Protein AF-A0A4R1YZB8-F1 (afdb_monomer_lite)

Sequence (175 aa):
MDSYNAKTELKVYDFDEDGKEELAVILNVGSGTGISLYELHVVEYQSTGVHAGQELLDYIFAQEDYKRKLAKAIQFKKSIKNNELIGQIALDGQTYEVNLGAYQKDYGEEKIGNQLGYGGIVRFEAVEQGLKIVVAVGLVIEGVAEPQYIGEVEAKVTYSPEGIFALGDFQFRAV

Radius of gyration: 18.86 Å; chains: 1; bounding box: 54×25×55 Å

Foldseek 3Di:
DDDPDFDWDWDWDPAQVPPHIWIWIKGFPDDDVLATFIKIWTKDFPDDDDDPPGDIDIQIPGLVNVVVQCVVFWAWAWDADPNWIWIWIGGPNDIDIFTCRVVCVVANPVFFDRDKDKSRHKGKD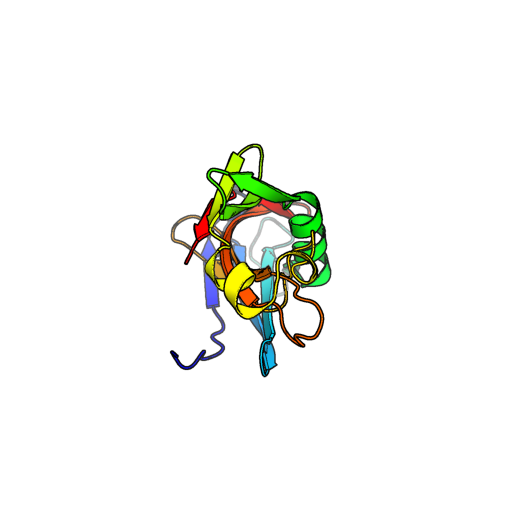QDPRYIKIKMFIFTRGPPDPHGHTFWIKMWGWGAHPVSRIHTHPIDTDGD

Structure (mmCIF, N/CA/C/O backbone):
data_AF-A0A4R1YZB8-F1
#
_entry.id   AF-A0A4R1YZB8-F1
#
loop_
_atom_site.group_PDB
_atom_site.id
_atom_site.type_symbol
_atom_site.label_atom_id
_atom_site.label_alt_id
_atom_site.label_comp_id
_atom_site.label_asym_id
_atom_site.label_entity_id
_atom_site.label_seq_id
_atom_site.pdbx_PDB_ins_code
_atom_site.Cartn_x
_atom_site.Cartn_y
_atom_site.Cartn_z
_atom_site.occupancy
_atom_site.B_iso_or_equiv
_atom_site.auth_seq_id
_atom_site.auth_comp_id
_atom_site.auth_asym_id
_atom_site.auth_atom_id
_atom_site.pdbx_PDB_model_num
ATOM 1 N N . MET A 1 1 ? 6.149 -15.593 15.163 1.00 39.22 1 MET A N 1
ATOM 2 C CA . MET A 1 1 ? 6.776 -14.325 14.749 1.00 39.22 1 MET A CA 1
ATOM 3 C C . MET A 1 1 ? 7.944 -14.735 13.879 1.00 39.22 1 MET A C 1
ATOM 5 O O . MET A 1 1 ? 8.988 -15.094 14.410 1.00 39.22 1 MET A O 1
ATOM 9 N N . ASP A 1 2 ? 7.702 -14.877 12.577 1.00 40.22 2 ASP A N 1
ATOM 10 C CA . ASP A 1 2 ? 8.763 -15.271 11.655 1.00 40.22 2 ASP A CA 1
ATOM 11 C C . ASP A 1 2 ? 9.812 -14.165 11.624 1.00 40.22 2 ASP A C 1
ATOM 13 O O . ASP A 1 2 ? 9.491 -12.976 11.569 1.00 40.22 2 ASP A O 1
ATOM 17 N N . SER A 1 3 ? 11.076 -14.560 11.735 1.00 40.41 3 SER A N 1
ATOM 18 C CA . SER A 1 3 ? 12.208 -13.664 11.570 1.00 40.41 3 SER A CA 1
ATOM 19 C C . SER A 1 3 ? 12.141 -13.068 10.165 1.00 40.41 3 SER A C 1
ATOM 21 O O . SER A 1 3 ? 12.410 -13.765 9.184 1.00 40.41 3 SER A O 1
ATOM 23 N N . TYR A 1 4 ? 11.758 -11.795 10.066 1.00 52.66 4 TYR A N 1
ATOM 24 C CA . TYR A 1 4 ? 11.806 -11.031 8.825 1.00 52.66 4 TYR A CA 1
ATOM 25 C C . TYR A 1 4 ? 13.269 -10.890 8.397 1.00 52.66 4 TYR A C 1
ATOM 27 O O . TYR A 1 4 ? 13.971 -9.969 8.807 1.00 52.66 4 TYR A O 1
ATOM 35 N N . ASN A 1 5 ? 13.748 -11.825 7.579 1.00 54.53 5 ASN A N 1
ATOM 36 C CA . ASN A 1 5 ? 14.993 -11.639 6.854 1.00 54.53 5 ASN A CA 1
ATOM 37 C C . ASN A 1 5 ? 14.713 -10.629 5.746 1.00 54.53 5 ASN A C 1
ATOM 39 O O . ASN A 1 5 ? 14.003 -10.942 4.792 1.00 54.53 5 ASN A O 1
ATOM 43 N N . ALA A 1 6 ? 15.247 -9.417 5.900 1.00 62.25 6 ALA A N 1
ATOM 44 C CA . ALA A 1 6 ? 15.305 -8.422 4.840 1.00 62.25 6 ALA A CA 1
ATOM 45 C C . ALA A 1 6 ? 15.931 -9.070 3.598 1.00 62.25 6 ALA A C 1
ATOM 47 O O . ALA A 1 6 ? 17.132 -9.342 3.570 1.00 62.25 6 ALA A O 1
ATOM 48 N N . LYS A 1 7 ? 15.103 -9.396 2.605 1.00 74.19 7 LYS A N 1
ATOM 49 C CA . LYS A 1 7 ? 15.541 -10.081 1.394 1.00 74.19 7 LYS A CA 1
ATOM 50 C C . LYS A 1 7 ? 15.407 -9.119 0.230 1.00 74.19 7 LYS A C 1
ATOM 52 O O . LYS A 1 7 ? 14.319 -8.620 -0.037 1.00 74.19 7 LYS A O 1
ATOM 57 N N . THR A 1 8 ? 16.520 -8.889 -0.453 1.00 87.62 8 THR A N 1
ATOM 58 C CA . THR A 1 8 ? 16.499 -8.281 -1.779 1.00 87.62 8 THR A CA 1
ATOM 59 C C . THR A 1 8 ? 15.885 -9.267 -2.761 1.00 87.62 8 THR A C 1
ATOM 61 O O . THR A 1 8 ? 16.297 -10.430 -2.818 1.00 87.62 8 THR A O 1
ATOM 64 N N . GLU A 1 9 ? 14.918 -8.802 -3.537 1.00 92.62 9 GLU A N 1
ATOM 65 C CA . GLU A 1 9 ? 14.311 -9.570 -4.619 1.00 92.62 9 GLU A CA 1
ATOM 66 C C . GLU A 1 9 ? 14.632 -8.904 -5.955 1.00 92.62 9 GLU A C 1
ATOM 68 O O . GLU A 1 9 ? 14.614 -7.680 -6.070 1.00 92.62 9 GLU A O 1
ATOM 73 N N . LEU A 1 10 ? 14.979 -9.732 -6.938 1.00 94.50 10 LEU A N 1
ATOM 74 C CA . LEU A 1 10 ? 15.293 -9.328 -8.301 1.00 94.50 10 LEU A CA 1
ATOM 75 C C . LEU A 1 10 ? 14.391 -10.125 -9.234 1.00 94.50 10 LEU A C 1
ATOM 77 O O . LEU A 1 10 ? 14.375 -11.358 -9.150 1.00 94.50 10 LEU A O 1
ATOM 81 N N . LYS A 1 11 ? 13.673 -9.445 -10.125 1.00 95.00 11 LYS A N 1
ATOM 82 C CA . LYS A 1 11 ? 12.849 -10.101 -11.139 1.00 95.00 11 LYS A CA 1
ATOM 83 C C . LYS A 1 11 ? 12.930 -9.366 -12.467 1.00 95.00 11 LYS A C 1
ATOM 85 O O . LYS A 1 11 ? 12.792 -8.153 -12.498 1.00 95.00 11 LYS A O 1
ATOM 90 N N . VAL A 1 12 ? 13.107 -10.132 -13.540 1.00 94.38 12 VAL A N 1
ATOM 91 C CA . VAL A 1 12 ? 13.020 -9.649 -14.919 1.00 94.38 12 VAL A CA 1
ATOM 92 C C . VAL A 1 12 ? 11.652 -10.020 -15.482 1.00 94.38 12 VAL A C 1
ATOM 94 O O . VAL A 1 12 ? 11.242 -11.180 -15.355 1.00 94.38 12 VAL A O 1
ATOM 97 N N . TYR A 1 13 ? 10.932 -9.039 -16.016 1.00 93.94 13 TYR A N 1
ATOM 98 C CA . TYR A 1 13 ? 9.625 -9.203 -16.656 1.00 93.94 13 TYR A CA 1
ATOM 99 C C . TYR A 1 13 ? 9.272 -7.934 -17.443 1.00 93.94 13 TYR A C 1
ATOM 101 O O . TYR A 1 13 ? 9.820 -6.883 -17.146 1.00 93.94 13 TYR A O 1
ATOM 109 N N . ASP A 1 14 ? 8.350 -8.041 -18.396 1.00 92.69 14 ASP A N 1
ATOM 110 C CA . ASP A 1 14 ? 7.739 -6.910 -19.113 1.00 92.69 14 ASP A CA 1
ATOM 111 C C . ASP A 1 14 ? 6.646 -6.283 -18.235 1.00 92.69 14 ASP A C 1
ATOM 113 O O . ASP A 1 14 ? 5.497 -6.743 -18.204 1.00 92.69 14 ASP A O 1
ATOM 117 N N . PHE A 1 15 ? 7.041 -5.349 -17.371 1.00 93.00 15 PHE A N 1
ATOM 118 C CA . PHE A 1 15 ? 6.195 -4.837 -16.294 1.00 93.00 15 PHE A CA 1
ATOM 119 C C . PHE A 1 15 ? 5.292 -3.675 -16.736 1.00 93.00 15 PHE A C 1
ATOM 121 O O . PHE A 1 15 ? 4.263 -3.460 -16.081 1.00 93.00 15 PHE A O 1
ATOM 128 N N . ASP A 1 16 ? 5.654 -2.936 -17.789 1.00 91.75 16 ASP A N 1
ATOM 129 C CA . ASP A 1 16 ? 4.810 -1.899 -18.405 1.00 91.75 16 ASP A CA 1
ATOM 130 C C . ASP A 1 16 ? 4.054 -2.368 -19.663 1.00 91.75 16 ASP A C 1
ATOM 132 O O . ASP A 1 16 ? 3.216 -1.623 -20.179 1.00 91.75 16 ASP A O 1
ATOM 136 N N . GLU A 1 17 ? 4.257 -3.621 -20.079 1.00 90.50 17 GLU A N 1
ATOM 137 C CA . GLU A 1 17 ? 3.595 -4.274 -21.214 1.00 90.50 17 GLU A CA 1
ATOM 138 C C . GLU A 1 17 ? 3.974 -3.654 -22.579 1.00 90.50 17 GLU A C 1
ATOM 140 O O . GLU A 1 17 ? 3.184 -3.703 -23.534 1.00 90.50 17 GLU A O 1
ATOM 145 N N . ASP A 1 18 ? 5.175 -3.070 -22.701 1.00 90.06 18 ASP A N 1
ATOM 146 C CA . ASP A 1 18 ? 5.693 -2.488 -23.949 1.00 90.06 18 ASP A CA 1
ATOM 147 C C . ASP A 1 18 ? 6.384 -3.510 -24.881 1.00 90.06 18 ASP A C 1
ATOM 149 O O . ASP A 1 18 ? 6.694 -3.203 -26.044 1.00 90.06 18 ASP A O 1
ATOM 153 N N . GLY A 1 19 ? 6.572 -4.745 -24.406 1.00 89.56 19 GLY A N 1
ATOM 154 C CA . GLY A 1 19 ? 7.233 -5.835 -25.121 1.00 89.56 19 GLY A CA 1
ATOM 155 C C . GLY A 1 19 ? 8.739 -5.948 -24.864 1.00 89.56 19 GLY A C 1
ATOM 156 O O . GLY A 1 19 ? 9.392 -6.781 -25.510 1.00 89.56 19 GLY A O 1
ATOM 157 N N . LYS A 1 20 ? 9.309 -5.132 -23.976 1.00 89.25 20 LYS A N 1
ATOM 158 C CA . LYS A 1 20 ? 10.678 -5.257 -23.456 1.00 89.25 20 LYS A CA 1
ATOM 159 C C . LYS A 1 20 ? 10.634 -5.735 -22.010 1.00 89.25 20 LYS A C 1
ATOM 161 O O . LYS A 1 20 ? 9.595 -5.751 -21.385 1.00 89.25 20 LYS A O 1
ATOM 166 N N . GLU A 1 21 ? 11.753 -6.266 -21.530 1.00 91.56 21 GLU A N 1
ATOM 167 C CA . GLU A 1 21 ? 11.843 -6.709 -20.142 1.00 91.56 21 GLU A CA 1
ATOM 168 C C . GLU A 1 21 ? 12.568 -5.656 -19.303 1.00 91.56 21 GLU A C 1
ATOM 170 O O . GLU A 1 21 ? 13.652 -5.193 -19.680 1.00 91.56 21 GLU A O 1
ATOM 175 N N . GLU A 1 22 ? 12.038 -5.381 -18.116 1.00 93.25 22 GLU A N 1
ATOM 176 C CA . GLU A 1 22 ? 12.656 -4.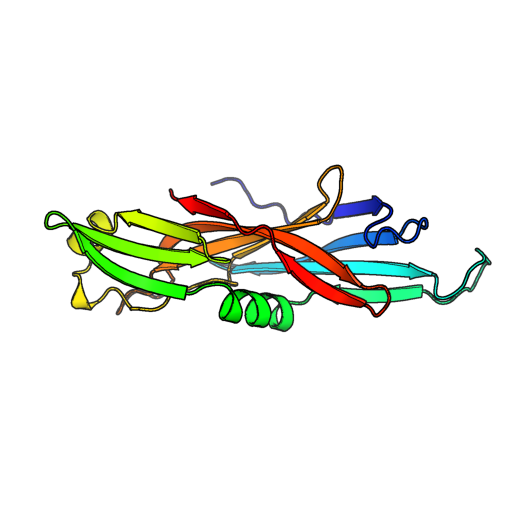538 -17.100 1.00 93.25 22 GLU A CA 1
ATOM 177 C C . GLU A 1 22 ? 13.087 -5.360 -15.892 1.00 93.25 22 GLU A C 1
ATOM 179 O O . GLU A 1 22 ? 12.590 -6.457 -15.614 1.00 93.25 22 GLU A O 1
ATOM 184 N N . LEU A 1 23 ? 14.029 -4.807 -15.132 1.00 94.75 23 LEU A N 1
ATOM 185 C CA . LEU A 1 23 ? 14.466 -5.380 -13.870 1.00 94.75 23 LEU A CA 1
ATOM 186 C C . LEU A 1 23 ? 13.762 -4.678 -12.707 1.00 94.75 23 LEU A C 1
ATOM 188 O O . LEU A 1 23 ? 14.080 -3.538 -12.375 1.00 94.75 23 LEU A O 1
ATOM 192 N N . ALA A 1 24 ? 12.881 -5.397 -12.018 1.00 96.12 24 ALA A N 1
ATOM 193 C CA . ALA A 1 24 ? 12.404 -5.002 -10.702 1.00 96.12 24 ALA A CA 1
ATOM 194 C C . ALA A 1 24 ? 13.441 -5.365 -9.630 1.00 96.12 24 ALA A C 1
ATOM 196 O O . ALA A 1 24 ? 13.866 -6.522 -9.525 1.00 96.12 24 ALA A O 1
ATOM 197 N N . VAL A 1 25 ? 13.810 -4.387 -8.804 1.00 96.19 25 VAL A N 1
ATOM 198 C CA . VAL A 1 25 ? 14.675 -4.552 -7.631 1.00 96.19 25 VAL A CA 1
ATOM 199 C C . VAL A 1 25 ? 13.917 -4.094 -6.393 1.00 96.19 25 VAL A C 1
ATOM 201 O O . VAL A 1 25 ? 13.589 -2.920 -6.243 1.00 96.19 25 VAL A O 1
ATOM 204 N N . ILE A 1 26 ? 13.644 -5.024 -5.485 1.00 95.19 26 ILE A N 1
ATOM 205 C CA . ILE A 1 26 ? 12.955 -4.747 -4.223 1.00 95.19 26 ILE A CA 1
ATOM 206 C C . ILE A 1 26 ? 14.000 -4.721 -3.113 1.00 95.19 26 ILE A C 1
ATOM 208 O O . ILE A 1 26 ? 14.660 -5.730 -2.846 1.00 95.19 26 ILE A O 1
ATOM 212 N N . LEU A 1 27 ? 14.159 -3.568 -2.466 1.00 92.00 27 LEU A N 1
ATOM 213 C CA . LEU A 1 27 ? 15.167 -3.333 -1.433 1.00 92.00 27 LEU A CA 1
ATOM 214 C C . LEU A 1 27 ? 14.506 -3.075 -0.089 1.00 92.00 27 LEU A C 1
ATOM 216 O O . LEU A 1 27 ? 13.588 -2.271 0.002 1.00 92.00 27 LEU A O 1
ATOM 220 N N . ASN A 1 28 ? 15.014 -3.704 0.970 1.00 88.38 28 ASN A N 1
ATOM 221 C CA . ASN A 1 28 ? 14.719 -3.264 2.329 1.00 88.38 28 ASN A CA 1
ATOM 222 C C . ASN A 1 28 ? 15.617 -2.065 2.653 1.00 88.38 28 ASN A C 1
ATOM 224 O O . ASN A 1 28 ? 16.841 -2.203 2.672 1.00 88.38 28 ASN A O 1
ATOM 228 N N . VAL A 1 29 ? 15.011 -0.908 2.905 1.00 86.69 29 VAL A N 1
ATOM 229 C CA . VAL A 1 29 ? 15.730 0.354 3.153 1.00 86.69 29 VAL A CA 1
ATOM 230 C C . VAL A 1 29 ? 15.646 0.815 4.604 1.00 86.69 29 VAL A C 1
ATOM 232 O O . VAL A 1 29 ? 16.299 1.778 5.001 1.00 86.69 29 VAL A O 1
ATOM 235 N N . GLY A 1 30 ? 14.859 0.126 5.427 1.00 81.50 30 GLY A N 1
ATOM 236 C CA . GLY A 1 30 ? 14.715 0.456 6.834 1.00 81.50 30 GLY A CA 1
ATOM 237 C C . GLY A 1 30 ? 14.017 -0.653 7.599 1.00 81.50 30 GLY A C 1
ATOM 238 O O . GLY A 1 30 ? 12.961 -1.137 7.198 1.00 81.50 30 GLY A O 1
ATOM 239 N N . SER A 1 31 ? 14.587 -1.026 8.740 1.00 78.88 31 SER A N 1
ATOM 240 C CA . SER A 1 31 ? 13.978 -1.977 9.666 1.00 78.88 31 SER A CA 1
ATOM 241 C C . SER A 1 31 ? 14.192 -1.547 11.116 1.00 78.88 31 SER A C 1
ATOM 243 O O . SER A 1 31 ? 15.175 -0.883 11.448 1.00 78.88 31 SER A O 1
ATOM 245 N N . GLY A 1 32 ? 13.246 -1.900 11.982 1.00 72.50 32 GLY A N 1
ATOM 246 C CA . GLY A 1 32 ? 13.276 -1.609 13.412 1.00 72.50 32 GLY A CA 1
ATOM 247 C C . GLY A 1 32 ? 12.007 -2.096 14.108 1.00 72.50 32 GLY A C 1
ATOM 248 O O . GLY A 1 32 ? 11.141 -2.711 13.486 1.00 72.50 32 GLY A O 1
ATOM 249 N N . THR A 1 33 ? 11.873 -1.825 15.406 1.00 72.19 33 THR A N 1
ATOM 250 C CA . THR A 1 33 ? 10.640 -2.136 16.146 1.00 72.19 33 THR A CA 1
ATOM 251 C C . THR A 1 33 ? 9.463 -1.397 15.507 1.00 72.19 33 THR A C 1
ATOM 253 O O . THR A 1 33 ? 9.467 -0.170 15.452 1.00 72.19 33 THR A O 1
ATOM 256 N N . GLY A 1 34 ? 8.504 -2.144 14.954 1.00 64.75 34 GLY A N 1
ATOM 257 C CA . GLY A 1 34 ? 7.314 -1.582 14.307 1.00 64.75 34 GLY A CA 1
ATOM 258 C C . GLY A 1 34 ? 7.545 -0.948 12.927 1.00 64.75 34 GLY A C 1
ATOM 259 O O . GLY A 1 34 ? 6.617 -0.354 12.378 1.00 64.75 34 GLY A O 1
ATOM 260 N N . ILE A 1 35 ? 8.749 -1.068 12.348 1.00 78.06 35 ILE A N 1
ATOM 261 C CA . ILE A 1 35 ? 9.093 -0.477 11.047 1.00 78.06 35 ILE A CA 1
ATOM 262 C C . ILE A 1 35 ? 9.741 -1.519 10.130 1.00 78.06 35 ILE A C 1
ATOM 264 O O . ILE A 1 35 ? 10.716 -2.173 10.496 1.00 78.06 35 ILE A O 1
ATOM 268 N N . SER A 1 36 ? 9.220 -1.634 8.911 1.00 81.88 36 SER A N 1
ATOM 269 C CA . SER A 1 36 ? 9.783 -2.424 7.816 1.00 81.88 36 SER A CA 1
ATOM 270 C C . SER A 1 36 ? 9.454 -1.715 6.505 1.00 81.88 36 SER A C 1
ATOM 272 O O . SER A 1 36 ? 8.295 -1.676 6.090 1.00 81.88 36 SER A O 1
ATOM 274 N N . LEU A 1 37 ? 10.455 -1.074 5.908 1.00 84.75 37 LEU A N 1
ATOM 275 C CA . LEU A 1 37 ? 10.305 -0.199 4.750 1.00 84.75 37 LEU A CA 1
ATOM 276 C C . LEU A 1 37 ? 11.051 -0.781 3.567 1.00 84.75 37 LEU A C 1
ATOM 278 O O . LEU A 1 37 ? 12.224 -1.147 3.673 1.00 84.75 37 LEU A O 1
ATOM 282 N N . TYR A 1 38 ? 10.349 -0.827 2.445 1.00 90.44 38 TYR A N 1
ATOM 283 C CA . TYR A 1 38 ? 10.890 -1.296 1.188 1.00 90.44 38 TYR A CA 1
ATOM 284 C C . TYR A 1 38 ? 10.757 -0.218 0.125 1.00 90.44 38 TYR A C 1
ATOM 286 O O . TYR A 1 38 ? 9.795 0.549 0.131 1.00 90.44 38 TYR A O 1
ATOM 294 N N . GLU A 1 39 ? 11.709 -0.210 -0.794 1.00 93.75 39 GLU A N 1
ATOM 295 C CA . GLU A 1 39 ? 11.638 0.518 -2.054 1.00 93.75 39 GLU A CA 1
ATOM 296 C C . GLU A 1 39 ? 11.541 -0.493 -3.191 1.00 93.75 39 GLU A C 1
ATOM 298 O O . GLU A 1 39 ? 12.107 -1.590 -3.124 1.00 93.75 39 GLU A O 1
ATOM 303 N N . LEU A 1 40 ? 10.792 -0.123 -4.222 1.00 95.88 40 LEU A N 1
ATOM 304 C CA . LEU A 1 40 ? 10.746 -0.836 -5.487 1.00 95.88 40 LEU A CA 1
ATOM 305 C C . LEU A 1 40 ? 11.425 0.045 -6.528 1.00 95.88 40 LEU A C 1
ATOM 307 O O . LEU A 1 40 ? 10.984 1.167 -6.762 1.00 95.88 40 LEU A O 1
ATOM 311 N N . HIS A 1 41 ? 12.465 -0.482 -7.150 1.00 96.56 41 HIS A N 1
ATOM 312 C CA . HIS A 1 41 ? 13.101 0.104 -8.317 1.00 96.56 41 HIS A CA 1
ATOM 313 C C . HIS A 1 41 ? 12.670 -0.682 -9.548 1.00 96.56 41 HIS A C 1
ATOM 315 O O . HIS A 1 41 ? 12.627 -1.914 -9.499 1.00 96.56 41 HIS A O 1
ATOM 321 N N . VAL A 1 42 ? 12.382 0.013 -10.640 1.00 95.69 42 VAL A N 1
ATOM 322 C CA . VAL A 1 42 ? 12.229 -0.589 -11.964 1.00 95.69 42 VAL A CA 1
ATOM 323 C C . VAL A 1 42 ? 13.300 0.009 -12.860 1.00 95.69 42 VAL A C 1
ATOM 325 O O . VAL A 1 42 ? 13.352 1.224 -13.045 1.00 95.69 42 VAL A O 1
ATOM 328 N N . VAL A 1 43 ? 14.190 -0.855 -13.345 1.00 94.56 43 VAL A N 1
ATOM 329 C CA . VAL A 1 43 ? 15.354 -0.474 -14.140 1.00 94.56 43 VAL A CA 1
ATOM 330 C C . VAL A 1 43 ? 15.152 -0.905 -15.583 1.00 94.56 43 VAL A C 1
ATOM 332 O O . VAL A 1 43 ? 14.951 -2.091 -15.855 1.00 94.56 43 VAL A O 1
ATOM 335 N N . GLU A 1 44 ? 15.281 0.048 -16.497 1.00 91.31 44 GLU A N 1
ATOM 336 C CA . GLU A 1 44 ? 15.074 -0.154 -17.930 1.00 91.31 44 GLU A CA 1
ATOM 337 C C . GLU A 1 44 ? 16.185 0.484 -18.773 1.00 91.31 44 GLU A C 1
ATOM 339 O O . GLU A 1 44 ? 16.969 1.324 -18.318 1.00 91.31 44 GLU A O 1
ATOM 344 N N . TYR A 1 45 ? 16.253 0.081 -20.038 1.00 86.62 45 TYR A N 1
ATOM 345 C CA . TYR A 1 45 ? 17.170 0.657 -21.015 1.00 86.62 45 TYR A CA 1
ATOM 346 C C . TYR A 1 45 ? 16.575 1.919 -21.648 1.00 86.62 45 TYR A C 1
ATOM 348 O O . TYR A 1 45 ? 15.490 1.876 -22.219 1.00 86.62 45 TYR A O 1
ATOM 356 N N . GLN A 1 46 ? 17.336 3.017 -21.680 1.00 77.44 46 GLN A N 1
ATOM 357 C CA . GLN A 1 46 ? 16.873 4.291 -22.253 1.00 77.44 46 GLN A CA 1
ATOM 358 C C . GLN A 1 46 ? 16.612 4.239 -23.778 1.00 77.44 46 GLN A C 1
ATOM 360 O O . GLN A 1 46 ? 15.970 5.129 -24.336 1.00 77.44 46 GLN A O 1
ATOM 365 N N . SER A 1 47 ? 17.142 3.243 -24.498 1.00 70.62 47 SER A N 1
ATOM 366 C CA . SER A 1 47 ? 17.014 3.163 -25.960 1.00 70.62 47 SER A CA 1
ATOM 367 C C . SER A 1 47 ? 16.858 1.738 -26.489 1.00 70.62 47 SER A C 1
ATOM 369 O O . SER A 1 47 ? 17.271 0.752 -25.878 1.00 70.62 47 SER A O 1
ATOM 371 N N . THR A 1 48 ? 16.258 1.626 -27.677 1.00 63.41 48 THR A N 1
ATOM 372 C CA . THR A 1 48 ? 16.057 0.354 -28.377 1.00 63.41 48 THR A CA 1
ATOM 373 C C . THR A 1 48 ? 17.384 -0.145 -28.962 1.00 63.41 48 THR A C 1
ATOM 375 O O . THR A 1 48 ? 17.725 0.169 -30.102 1.00 63.41 48 THR A O 1
ATOM 378 N N . GLY A 1 49 ? 18.155 -0.900 -28.181 1.00 61.91 49 GLY A N 1
ATOM 379 C CA . GLY A 1 49 ? 19.384 -1.555 -28.637 1.00 61.91 49 GLY A CA 1
ATOM 380 C C . GLY A 1 49 ? 20.367 -1.794 -27.499 1.00 61.91 49 GLY A C 1
ATOM 381 O O . GLY A 1 49 ? 20.880 -0.839 -26.935 1.00 61.91 49 GLY A O 1
ATOM 382 N N . VAL A 1 50 ? 20.650 -3.063 -27.188 1.00 66.12 50 VAL A N 1
ATOM 383 C CA . VAL A 1 50 ? 21.559 -3.442 -26.096 1.00 66.12 50 VAL A CA 1
ATOM 384 C C . VAL A 1 50 ? 23.009 -3.267 -26.546 1.00 66.12 50 VAL A C 1
ATOM 386 O O . VAL A 1 50 ? 23.530 -4.059 -27.339 1.00 66.12 50 VAL A O 1
ATOM 389 N N . HIS A 1 51 ? 23.683 -2.244 -26.024 1.00 72.12 51 HIS A N 1
ATOM 390 C CA . HIS A 1 51 ? 25.106 -1.999 -26.272 1.00 72.12 51 HIS A CA 1
ATOM 391 C C . HIS A 1 51 ? 25.862 -1.733 -24.965 1.00 72.12 51 HIS A C 1
ATOM 393 O O . HIS A 1 51 ? 25.330 -1.165 -24.014 1.00 72.12 51 HIS A O 1
ATOM 399 N N . ALA A 1 52 ? 27.130 -2.147 -24.907 1.00 75.31 52 ALA A N 1
ATOM 400 C CA . ALA A 1 52 ? 27.972 -1.890 -23.743 1.00 75.31 52 ALA A CA 1
ATOM 401 C C . ALA A 1 52 ? 28.127 -0.375 -23.518 1.00 75.31 52 ALA A C 1
ATOM 403 O O . ALA A 1 52 ? 28.511 0.348 -24.437 1.00 75.31 52 ALA A O 1
ATOM 404 N N . GLY A 1 53 ? 27.849 0.088 -22.296 1.00 72.38 53 GLY A N 1
ATOM 405 C CA . GLY A 1 53 ? 27.895 1.510 -21.933 1.00 72.38 53 GLY A CA 1
ATOM 406 C C . GLY A 1 53 ? 26.590 2.281 -22.156 1.00 72.38 53 GLY A C 1
ATOM 407 O O . GLY A 1 53 ? 26.603 3.503 -22.052 1.00 72.38 53 GLY A O 1
ATOM 408 N N . GLN A 1 54 ? 25.485 1.598 -22.463 1.00 78.12 54 GLN A N 1
ATOM 409 C CA . GLN A 1 54 ? 24.160 2.215 -22.528 1.00 78.12 54 GLN A CA 1
ATOM 410 C C . GLN A 1 54 ? 23.701 2.716 -21.148 1.00 78.12 54 GLN A C 1
ATOM 412 O O . GLN A 1 54 ? 23.936 2.058 -20.133 1.00 78.12 54 GLN A O 1
ATOM 417 N N . GLU A 1 55 ? 23.038 3.873 -21.127 1.00 82.88 55 GLU A N 1
ATOM 418 C CA . GLU A 1 55 ? 22.432 4.429 -19.917 1.00 82.88 55 GLU A CA 1
ATOM 419 C C . GLU A 1 55 ? 21.194 3.621 -19.501 1.00 82.88 55 GLU A C 1
ATOM 421 O O . GLU A 1 55 ? 20.381 3.209 -20.336 1.00 82.88 55 GLU A O 1
ATOM 426 N N . LEU A 1 56 ? 21.071 3.401 -18.192 1.00 88.38 56 LEU A N 1
ATOM 427 C CA . LEU A 1 56 ? 19.911 2.785 -17.560 1.00 88.38 56 LEU A CA 1
ATOM 428 C C . LEU A 1 56 ? 19.078 3.872 -16.887 1.00 88.38 56 LEU A C 1
ATOM 430 O O . LEU A 1 56 ? 19.632 4.786 -16.269 1.00 88.38 56 LEU A O 1
ATOM 434 N N . LEU A 1 57 ? 17.763 3.750 -16.990 1.00 91.31 57 LEU A N 1
ATOM 435 C CA . LEU A 1 57 ? 16.821 4.532 -16.201 1.00 91.31 57 LEU A CA 1
ATOM 436 C C . LEU A 1 57 ? 16.472 3.732 -14.945 1.00 91.31 57 LEU A C 1
ATOM 438 O O . LEU A 1 57 ? 16.333 2.515 -15.012 1.00 91.31 57 LEU A O 1
ATOM 442 N N . ASP A 1 58 ? 16.371 4.414 -13.805 1.00 94.06 58 ASP A N 1
ATOM 443 C CA . ASP A 1 58 ? 15.945 3.837 -12.527 1.00 94.06 58 ASP A CA 1
ATOM 444 C C . ASP A 1 58 ? 14.731 4.613 -12.017 1.00 94.06 58 ASP A C 1
ATOM 446 O O . ASP A 1 58 ? 14.833 5.787 -11.638 1.00 94.06 58 ASP A O 1
ATOM 450 N N . TYR A 1 59 ? 13.575 3.957 -12.039 1.00 95.38 59 TYR A N 1
ATOM 451 C CA . TYR A 1 59 ? 12.336 4.491 -11.501 1.00 95.38 59 TYR A CA 1
ATOM 452 C C . TYR A 1 59 ? 12.093 3.955 -10.102 1.00 95.38 59 TYR A C 1
ATOM 454 O O . TYR A 1 59 ? 11.901 2.758 -9.901 1.00 95.38 59 TYR A O 1
ATOM 462 N N . ILE A 1 60 ? 12.033 4.867 -9.134 1.00 95.56 60 ILE A N 1
ATOM 463 C CA . ILE A 1 60 ? 11.961 4.520 -7.717 1.00 95.56 60 ILE A CA 1
ATOM 464 C C . ILE A 1 60 ? 10.552 4.767 -7.190 1.00 95.56 60 ILE A C 1
ATOM 466 O O . ILE A 1 60 ? 10.056 5.896 -7.196 1.00 95.56 60 ILE A O 1
ATOM 470 N N . PHE A 1 61 ? 9.924 3.724 -6.655 1.00 96.25 61 PHE A N 1
ATOM 471 C CA . PHE A 1 61 ? 8.704 3.830 -5.872 1.00 96.25 61 PHE A CA 1
ATOM 472 C C . PHE A 1 61 ? 9.031 3.839 -4.377 1.00 96.25 61 PHE A C 1
ATOM 474 O O . PHE A 1 61 ? 9.009 2.813 -3.691 1.00 96.25 61 PHE A O 1
ATOM 481 N N . ALA A 1 62 ? 9.358 5.032 -3.882 1.00 92.38 62 ALA A N 1
ATOM 482 C CA . ALA A 1 62 ? 9.825 5.248 -2.518 1.00 92.38 62 ALA A CA 1
ATOM 483 C C . ALA A 1 62 ? 8.693 5.526 -1.516 1.00 92.38 62 ALA A C 1
ATOM 485 O O . ALA A 1 62 ? 7.526 5.739 -1.869 1.00 92.38 62 ALA A O 1
ATOM 486 N N . GLN A 1 63 ? 9.074 5.581 -0.235 1.00 91.25 63 GLN A N 1
ATOM 487 C CA . GLN A 1 63 ? 8.157 5.714 0.897 1.00 91.25 63 GLN A CA 1
ATOM 488 C C . GLN A 1 63 ? 7.142 6.842 0.776 1.00 91.25 63 GLN A C 1
ATOM 490 O O . GLN A 1 63 ? 5.944 6.633 0.990 1.00 91.25 63 GLN A O 1
ATOM 495 N N . GLU A 1 64 ? 7.609 8.034 0.438 1.00 91.56 64 GLU A N 1
ATOM 496 C CA . GLU A 1 64 ? 6.742 9.203 0.356 1.00 91.56 64 GLU A CA 1
ATOM 497 C C . GLU A 1 64 ? 5.697 9.066 -0.758 1.00 91.56 64 GLU A C 1
ATOM 499 O O . GLU A 1 64 ? 4.564 9.535 -0.612 1.00 91.56 64 GLU A O 1
ATOM 504 N N . ASP A 1 65 ? 6.015 8.353 -1.838 1.00 93.44 65 ASP A N 1
ATOM 505 C CA . ASP A 1 65 ? 5.114 8.207 -2.974 1.00 93.44 65 ASP A CA 1
ATOM 506 C C . ASP A 1 65 ? 4.044 7.154 -2.746 1.00 93.44 65 ASP A C 1
ATOM 508 O O . ASP A 1 65 ? 2.862 7.443 -2.981 1.00 93.44 65 ASP A O 1
ATOM 512 N N . TYR A 1 66 ? 4.396 5.970 -2.235 1.00 93.88 66 TYR A N 1
ATOM 513 C CA . TYR A 1 66 ? 3.366 4.980 -1.926 1.00 93.88 66 TYR A CA 1
ATOM 514 C C . TYR A 1 66 ? 2.482 5.452 -0.770 1.00 93.88 66 TYR A C 1
ATOM 516 O O . TYR A 1 66 ? 1.266 5.278 -0.843 1.00 93.88 66 TYR A O 1
ATOM 524 N N . LYS A 1 67 ? 3.021 6.151 0.244 1.00 94.00 67 LYS A N 1
ATOM 525 C CA . LYS A 1 67 ? 2.203 6.736 1.325 1.00 94.00 67 LYS A CA 1
ATOM 526 C C . LYS A 1 67 ? 1.197 7.743 0.787 1.00 94.00 67 LYS A C 1
ATOM 528 O O . LYS A 1 67 ? 0.027 7.696 1.160 1.00 94.00 67 LYS A O 1
ATOM 533 N N . ARG A 1 68 ? 1.621 8.627 -0.120 1.00 94.62 68 ARG A N 1
ATOM 534 C CA . ARG A 1 68 ? 0.739 9.616 -0.758 1.00 94.62 68 ARG A CA 1
ATOM 535 C C . ARG A 1 68 ? -0.378 8.951 -1.561 1.00 94.62 68 ARG A C 1
ATOM 537 O O . ARG A 1 68 ? -1.501 9.452 -1.563 1.00 94.62 68 ARG A O 1
ATOM 544 N N . LYS A 1 69 ? -0.083 7.849 -2.258 1.00 94.75 69 LYS A N 1
ATOM 545 C CA . LYS A 1 69 ? -1.080 7.087 -3.031 1.00 94.75 69 LYS A CA 1
ATOM 546 C C . LYS A 1 69 ? -2.041 6.330 -2.109 1.00 94.75 69 LYS A C 1
ATOM 548 O O . LYS A 1 69 ? -3.249 6.444 -2.294 1.00 94.75 69 LYS A O 1
ATOM 553 N N . LEU A 1 70 ? -1.536 5.671 -1.066 1.00 94.19 70 LEU A N 1
ATOM 554 C CA . LEU A 1 70 ? -2.349 5.003 -0.042 1.00 94.19 70 LEU A CA 1
ATOM 555 C C . LEU A 1 70 ? -3.274 5.989 0.680 1.00 94.19 70 LEU A C 1
ATOM 557 O O . LEU A 1 70 ? -4.459 5.717 0.817 1.00 94.19 70 LEU A O 1
ATOM 561 N N . ALA A 1 71 ? -2.783 7.172 1.056 1.00 93.94 71 ALA A N 1
ATOM 562 C CA . ALA A 1 71 ? -3.593 8.193 1.724 1.00 93.94 71 ALA A CA 1
ATOM 563 C C . ALA A 1 71 ? -4.768 8.705 0.872 1.00 93.94 71 ALA A C 1
ATOM 565 O O . ALA A 1 71 ? -5.766 9.171 1.416 1.00 93.94 71 ALA A O 1
ATOM 566 N N . LYS A 1 72 ? -4.664 8.626 -0.461 1.00 93.31 72 LYS A N 1
ATOM 567 C CA . LYS A 1 72 ? -5.773 8.939 -1.374 1.00 93.31 72 LYS A CA 1
ATOM 568 C C . LYS A 1 72 ? -6.753 7.774 -1.526 1.00 93.31 72 LYS A C 1
ATOM 570 O O . LYS A 1 72 ? -7.934 8.021 -1.751 1.00 93.31 72 LYS A O 1
ATOM 575 N N . ALA A 1 73 ? -6.261 6.539 -1.442 1.00 94.00 73 ALA A N 1
ATOM 576 C CA . ALA A 1 73 ? -7.039 5.328 -1.688 1.00 94.00 73 ALA A CA 1
ATOM 577 C C . ALA A 1 73 ? -7.790 4.821 -0.446 1.00 94.00 73 ALA A C 1
ATOM 579 O O . ALA A 1 73 ? -8.893 4.299 -0.580 1.00 94.00 73 ALA A O 1
ATOM 580 N N . ILE A 1 74 ? -7.204 4.972 0.746 1.00 94.88 74 ILE A N 1
ATOM 581 C CA . ILE A 1 74 ? -7.739 4.442 2.002 1.00 94.88 74 ILE A CA 1
ATOM 582 C C . ILE A 1 74 ? -8.598 5.495 2.692 1.00 94.88 74 ILE A C 1
ATOM 584 O O . ILE A 1 74 ? -8.106 6.543 3.113 1.00 94.88 74 ILE A O 1
ATOM 588 N N . GLN A 1 75 ? -9.872 5.176 2.896 1.00 95.56 75 GLN A N 1
ATOM 589 C CA . GLN A 1 75 ? -10.752 5.940 3.777 1.00 95.56 75 GLN A CA 1
ATOM 590 C C . GLN A 1 75 ? -11.222 5.064 4.930 1.00 95.56 75 GLN A C 1
ATOM 592 O O . GLN A 1 75 ? -11.464 3.871 4.762 1.00 95.56 75 GLN A O 1
ATOM 597 N N . PHE A 1 76 ? -11.380 5.668 6.104 1.00 96.50 76 PHE A N 1
ATOM 598 C CA . PHE A 1 76 ? -11.814 4.962 7.299 1.00 96.50 76 PHE A CA 1
ATOM 599 C C . PHE A 1 76 ? -12.884 5.741 8.044 1.00 96.50 76 PHE A C 1
ATOM 601 O O . PHE A 1 76 ? -12.804 6.962 8.187 1.00 96.50 76 PHE A O 1
ATOM 608 N N . LYS A 1 77 ? -13.875 5.017 8.554 1.00 95.69 77 LYS A N 1
ATOM 609 C CA . LYS A 1 77 ? -14.843 5.540 9.515 1.00 95.69 77 LYS A CA 1
ATOM 610 C C . LYS A 1 77 ? -15.261 4.451 10.484 1.00 95.69 77 LYS A C 1
ATOM 612 O O . LYS A 1 77 ? -15.234 3.268 10.159 1.00 95.69 77 LYS A O 1
ATOM 617 N N . LYS A 1 78 ? -15.708 4.870 11.660 1.00 95.44 78 LYS A N 1
ATOM 618 C CA . LYS A 1 78 ? -16.316 3.988 12.651 1.00 95.44 78 LYS A CA 1
ATOM 619 C C . LYS A 1 78 ? -17.836 4.079 12.574 1.00 95.44 78 LYS A C 1
ATOM 621 O O . LYS A 1 78 ? -18.389 5.119 12.217 1.00 95.44 78 LYS A O 1
ATOM 626 N N . SER A 1 79 ? -18.510 2.999 12.931 1.00 94.56 79 SER A N 1
ATOM 627 C CA . SER A 1 79 ? -19.963 2.957 13.090 1.00 94.56 79 SER A CA 1
ATOM 628 C C . SER A 1 79 ? -20.340 1.943 14.162 1.00 94.56 79 SER A C 1
ATOM 630 O O . SER A 1 79 ? -19.560 1.041 14.453 1.00 94.56 79 SER A O 1
ATOM 632 N N . ILE A 1 80 ? -21.534 2.076 14.735 1.00 93.75 80 ILE A N 1
ATOM 633 C CA . ILE A 1 80 ? -22.093 1.063 15.631 1.00 93.75 80 ILE A CA 1
ATOM 634 C C . ILE A 1 80 ? -23.088 0.215 14.845 1.00 93.75 80 ILE A C 1
ATOM 636 O O . ILE A 1 80 ? -24.003 0.748 14.213 1.00 93.75 80 ILE A O 1
ATOM 640 N N . LYS A 1 81 ? -22.935 -1.107 14.912 1.00 93.50 81 LYS A N 1
ATOM 641 C CA . LYS A 1 81 ? -23.844 -2.082 14.298 1.00 93.50 81 LYS A CA 1
ATOM 642 C C . LYS A 1 81 ? -24.097 -3.191 15.306 1.00 93.50 81 LYS A C 1
ATOM 644 O O . LYS A 1 81 ? -23.154 -3.758 15.833 1.00 93.50 81 LYS A O 1
ATOM 649 N N . ASN A 1 82 ? -25.364 -3.476 15.611 1.00 90.50 82 ASN A N 1
ATOM 650 C CA . ASN A 1 82 ? -25.747 -4.500 16.596 1.00 90.50 82 ASN A CA 1
ATOM 651 C C . ASN A 1 82 ? -25.032 -4.365 17.959 1.00 90.50 82 ASN A C 1
ATOM 653 O O . ASN A 1 82 ? -24.696 -5.365 18.581 1.00 90.50 82 ASN A O 1
ATOM 657 N N . ASN A 1 83 ? -24.828 -3.127 18.425 1.00 88.44 83 ASN A N 1
ATOM 658 C CA . ASN A 1 83 ? -24.127 -2.811 19.677 1.00 88.44 83 ASN A CA 1
ATOM 659 C C . ASN A 1 83 ? -22.623 -3.161 19.691 1.00 88.44 83 ASN A C 1
ATOM 661 O O . ASN A 1 83 ? -22.020 -3.224 20.759 1.00 88.44 83 ASN A O 1
ATOM 665 N N . GLU A 1 84 ? -22.016 -3.346 18.518 1.00 92.62 84 GLU A N 1
ATOM 666 C CA . GLU A 1 84 ? -20.576 -3.528 18.344 1.00 92.62 84 GLU A CA 1
ATOM 667 C C . GLU A 1 84 ? -19.988 -2.368 17.536 1.00 92.62 84 GLU A C 1
ATOM 669 O O . GLU A 1 84 ? -20.608 -1.867 16.587 1.00 92.62 84 GLU A O 1
ATOM 674 N N . LEU A 1 85 ? -18.783 -1.936 17.913 1.00 95.81 85 LEU A N 1
ATOM 675 C CA . LEU A 1 85 ? -18.012 -0.972 17.139 1.00 95.81 85 LEU A CA 1
ATOM 676 C C . LEU A 1 85 ? -17.444 -1.642 15.887 1.00 95.81 85 LEU A C 1
ATOM 678 O O . LEU A 1 85 ? -16.674 -2.594 15.974 1.00 95.81 85 LEU A O 1
ATOM 682 N N . ILE A 1 86 ? -17.792 -1.107 14.721 1.00 96.94 86 ILE A N 1
ATOM 683 C CA . ILE A 1 86 ? -17.337 -1.575 13.413 1.00 96.94 86 ILE A CA 1
ATOM 684 C C . ILE A 1 86 ? -16.489 -0.494 12.751 1.00 96.94 86 ILE A C 1
ATOM 686 O O . ILE A 1 86 ? -16.910 0.660 12.626 1.00 96.94 86 ILE A O 1
ATOM 690 N N . GLY A 1 87 ? -15.311 -0.884 12.280 1.00 96.69 87 GLY A N 1
ATOM 691 C CA . GLY A 1 87 ? -14.483 -0.097 11.379 1.00 96.69 87 GLY A CA 1
ATOM 692 C C . GLY A 1 87 ? -14.878 -0.375 9.935 1.00 96.69 87 GLY A C 1
ATOM 693 O O . GLY A 1 87 ? -14.931 -1.530 9.525 1.00 96.69 87 GLY A O 1
ATOM 694 N N . GLN A 1 88 ? -15.155 0.669 9.164 1.00 96.62 88 GLN A N 1
ATOM 69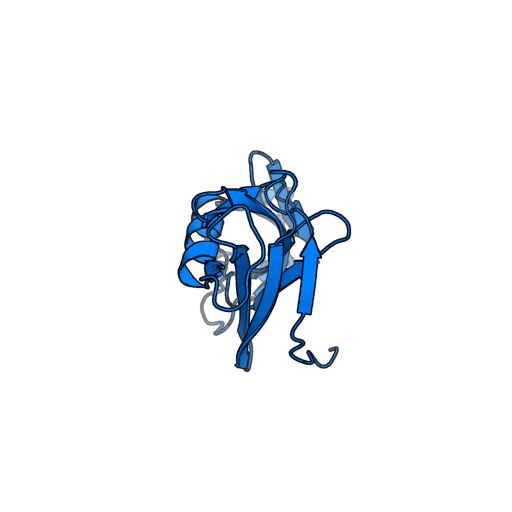5 C CA . GLN A 1 88 ? -15.429 0.581 7.733 1.00 96.62 88 GLN A CA 1
ATOM 696 C C . GLN A 1 88 ? -14.241 1.161 6.974 1.00 96.62 88 GLN A C 1
ATOM 698 O O . GLN A 1 88 ? -13.956 2.356 7.091 1.00 96.62 88 GLN A O 1
ATOM 703 N N . ILE A 1 89 ? -13.562 0.313 6.208 1.00 96.94 89 ILE A N 1
ATOM 704 C CA . ILE A 1 89 ? -12.426 0.680 5.364 1.00 96.94 89 ILE A CA 1
ATOM 705 C C . ILE A 1 89 ? -12.930 0.724 3.925 1.00 96.94 89 ILE A C 1
ATOM 707 O O . ILE A 1 89 ? -13.349 -0.304 3.395 1.00 96.94 89 ILE A O 1
ATOM 711 N N . ALA A 1 90 ? -12.911 1.897 3.299 1.00 95.94 90 ALA A N 1
ATOM 712 C CA . ALA A 1 90 ? -13.216 2.022 1.881 1.00 95.94 90 ALA A CA 1
ATOM 713 C C . ALA A 1 90 ? -11.921 2.069 1.063 1.00 95.94 90 ALA A C 1
ATOM 715 O O . ALA A 1 90 ? -11.025 2.860 1.367 1.00 95.94 90 ALA A O 1
ATOM 716 N N . LEU A 1 91 ? -11.846 1.210 0.045 1.00 94.75 91 LEU A N 1
ATOM 717 C CA . LEU A 1 91 ? -10.729 1.051 -0.885 1.00 94.75 91 LEU A CA 1
ATOM 718 C C . LEU A 1 91 ? -11.298 0.888 -2.287 1.00 94.75 91 LEU A C 1
ATOM 720 O O . LEU A 1 91 ? -12.060 -0.043 -2.523 1.00 94.75 91 LEU A O 1
ATOM 724 N N . ASP A 1 92 ? -10.939 1.789 -3.197 1.00 86.75 92 ASP A N 1
ATOM 725 C CA . ASP A 1 92 ? -11.290 1.679 -4.620 1.00 86.75 92 ASP A CA 1
ATOM 726 C C . ASP A 1 92 ? -12.785 1.380 -4.879 1.00 86.75 92 ASP A C 1
ATOM 728 O O . ASP A 1 92 ? -13.178 0.481 -5.619 1.00 86.75 92 ASP A O 1
ATOM 732 N N . GLY A 1 93 ? -13.658 2.096 -4.161 1.00 85.94 93 GLY A N 1
ATOM 733 C CA . GLY A 1 93 ? -15.113 1.930 -4.251 1.00 85.94 93 GLY A CA 1
ATOM 734 C C . GLY A 1 93 ? -15.687 0.704 -3.527 1.00 85.94 93 GLY A C 1
ATOM 735 O O . GLY A 1 93 ? -16.907 0.603 -3.392 1.00 85.94 93 GLY A O 1
ATOM 736 N N . GLN A 1 94 ? -14.852 -0.193 -3.003 1.00 93.62 94 GLN A N 1
ATOM 737 C CA . GLN A 1 94 ? -15.266 -1.305 -2.147 1.00 93.62 94 GLN A CA 1
ATOM 738 C C . GLN A 1 94 ? -15.206 -0.908 -0.672 1.00 93.62 94 GLN A C 1
ATOM 740 O O . GLN A 1 94 ? -14.395 -0.079 -0.271 1.00 93.62 94 GLN A O 1
ATOM 745 N N . THR A 1 95 ? -16.081 -1.487 0.152 1.00 95.75 95 THR A N 1
ATOM 746 C CA . THR A 1 95 ? -16.090 -1.268 1.606 1.00 95.75 95 THR A CA 1
ATOM 747 C C . THR A 1 95 ? -15.913 -2.589 2.334 1.00 95.75 95 THR A C 1
ATOM 749 O O . THR A 1 95 ? -16.650 -3.542 2.089 1.00 95.75 95 THR A O 1
ATOM 752 N N . TYR A 1 96 ? -14.969 -2.604 3.266 1.00 96.06 96 TYR A N 1
ATOM 753 C CA . TYR A 1 96 ? -14.647 -3.723 4.137 1.00 96.06 96 TYR A CA 1
ATOM 754 C C . TYR A 1 96 ? -15.053 -3.377 5.569 1.00 96.06 96 TYR A C 1
ATOM 756 O O . TYR A 1 96 ? -14.813 -2.259 6.029 1.00 96.06 96 TYR A O 1
ATOM 764 N N . GLU A 1 97 ? -15.674 -4.322 6.271 1.00 95.94 97 GLU A N 1
ATOM 765 C CA . GLU A 1 97 ? -16.042 -4.170 7.681 1.00 95.94 97 GLU A CA 1
ATOM 766 C C . GLU A 1 97 ? -15.092 -4.985 8.562 1.00 95.94 97 GLU A C 1
ATOM 768 O O . GLU A 1 97 ? -14.837 -6.158 8.293 1.00 95.94 97 GLU A O 1
ATOM 773 N N . VAL A 1 98 ? -14.597 -4.366 9.634 1.00 95.81 98 VAL A N 1
ATOM 774 C CA . VAL A 1 98 ? -13.771 -5.007 10.663 1.00 95.81 98 VAL A CA 1
ATOM 775 C C . VAL A 1 98 ? -14.447 -4.825 12.011 1.00 95.81 98 VAL A C 1
ATOM 777 O O . VAL A 1 98 ? -14.824 -3.708 12.376 1.00 95.81 98 VAL A O 1
ATOM 780 N N . ASN A 1 99 ? -14.607 -5.916 12.758 1.00 95.31 99 ASN A N 1
ATOM 781 C CA . ASN A 1 99 ? -15.145 -5.854 14.111 1.00 95.31 99 ASN A CA 1
ATOM 782 C C . ASN A 1 99 ? -14.080 -5.296 15.063 1.00 95.31 99 ASN A C 1
ATOM 784 O O . ASN A 1 99 ? -13.003 -5.870 15.200 1.00 95.31 99 ASN A O 1
ATOM 788 N N . LEU A 1 100 ? -14.382 -4.176 15.720 1.00 95.94 100 LEU A N 1
ATOM 789 C CA . LEU A 1 100 ? -13.479 -3.506 16.654 1.00 95.94 100 LEU A CA 1
ATOM 790 C C . LEU A 1 100 ? -13.867 -3.741 18.120 1.00 95.94 100 LEU A C 1
ATOM 792 O O . LEU A 1 100 ? -13.317 -3.085 19.002 1.00 95.94 100 LEU A O 1
ATOM 796 N N . GLY A 1 101 ? -14.798 -4.654 18.404 1.00 94.38 101 GLY A N 1
ATOM 797 C CA . GLY A 1 101 ? -15.338 -4.893 19.744 1.00 94.38 101 GLY A CA 1
ATOM 798 C C . GLY A 1 101 ? -14.276 -5.281 20.777 1.00 94.38 101 GLY A C 1
ATOM 799 O O . GLY A 1 101 ? -14.352 -4.845 21.925 1.00 94.38 101 GLY A O 1
ATOM 800 N N . ALA A 1 102 ? -13.243 -6.029 20.373 1.00 93.19 102 ALA A N 1
ATOM 801 C CA . ALA A 1 102 ? -12.105 -6.337 21.243 1.00 93.19 102 ALA A CA 1
ATOM 802 C C . ALA A 1 102 ? -11.348 -5.060 21.654 1.00 93.19 102 ALA A C 1
ATOM 804 O O . ALA A 1 102 ? -11.175 -4.798 22.841 1.00 93.19 102 ALA A O 1
ATOM 805 N N . TYR A 1 103 ? -11.003 -4.202 20.690 1.00 94.56 103 TYR A N 1
ATOM 806 C CA . TYR A 1 103 ? -10.347 -2.921 20.966 1.00 94.56 103 TYR A CA 1
ATOM 807 C C . TYR A 1 103 ? -11.251 -1.976 21.767 1.00 94.56 103 TYR A C 1
ATOM 809 O O . TYR A 1 103 ? -10.779 -1.285 22.666 1.00 94.56 103 TYR A O 1
ATOM 817 N N . GLN A 1 104 ? -12.556 -1.956 21.484 1.00 94.50 104 GLN A N 1
ATOM 818 C CA . GLN A 1 104 ? -13.524 -1.165 22.244 1.00 94.50 104 GLN A CA 1
ATOM 819 C C . GLN A 1 104 ? -13.547 -1.592 23.716 1.00 94.50 104 GLN A C 1
ATOM 821 O O . GLN A 1 104 ? -13.585 -0.736 24.597 1.00 94.50 104 GLN A O 1
ATOM 826 N N . LYS A 1 105 ? -13.496 -2.901 23.986 1.00 94.50 105 LYS A N 1
ATOM 827 C CA . LYS A 1 105 ? -13.455 -3.452 25.344 1.00 94.50 105 LYS A CA 1
ATOM 828 C C . LYS A 1 105 ? -12.160 -3.097 26.076 1.00 94.50 105 LYS A C 1
ATOM 830 O O . LYS A 1 105 ? -12.217 -2.780 27.262 1.00 94.50 105 LYS A O 1
ATOM 835 N N . ASP A 1 106 ? -11.026 -3.153 25.385 1.00 95.06 106 ASP A N 1
ATOM 836 C CA . ASP A 1 106 ? -9.710 -2.972 26.004 1.00 95.06 106 ASP A CA 1
ATOM 837 C C . ASP A 1 106 ? -9.343 -1.492 26.200 1.00 95.06 106 ASP A C 1
ATOM 839 O O . ASP A 1 106 ? -8.700 -1.138 27.190 1.00 95.06 106 ASP A O 1
ATOM 843 N N . TYR A 1 107 ? -9.772 -0.614 25.288 1.00 94.69 107 TYR A N 1
ATOM 844 C CA . TYR A 1 107 ? -9.339 0.787 25.260 1.00 94.69 107 TYR A CA 1
ATOM 845 C C . TYR A 1 107 ? -10.461 1.811 25.469 1.00 94.69 107 TYR A C 1
ATOM 847 O O . TYR A 1 107 ? -10.166 2.915 25.933 1.00 94.69 107 TYR A O 1
ATOM 855 N N . GLY A 1 108 ? -11.713 1.459 25.169 1.00 94.00 108 GLY A N 1
ATOM 856 C CA . GLY A 1 108 ? -12.835 2.398 25.063 1.00 94.00 108 GLY A CA 1
ATOM 857 C C . GLY A 1 108 ? -13.011 2.937 23.637 1.00 94.00 108 GLY A C 1
ATOM 858 O O . GLY A 1 108 ? -12.044 3.134 22.900 1.00 94.00 108 GLY A O 1
ATOM 859 N N . GLU A 1 109 ? -14.260 3.171 23.221 1.00 93.44 109 GLU A N 1
ATOM 860 C CA . GLU A 1 109 ? -14.591 3.677 21.876 1.00 93.44 109 GLU A CA 1
ATOM 861 C C . GLU A 1 109 ? -13.991 5.064 21.610 1.00 93.44 109 GLU A C 1
ATOM 863 O O . GLU A 1 109 ? -13.566 5.360 20.486 1.00 93.44 109 GLU A O 1
ATOM 868 N N . GLU A 1 110 ? -13.969 5.907 22.640 1.00 94.12 110 GLU A N 1
ATOM 869 C CA . GLU A 1 110 ? -13.530 7.298 22.599 1.00 94.12 110 GLU A CA 1
ATOM 870 C C . GLU A 1 110 ? -12.043 7.437 22.275 1.00 94.12 110 GLU A C 1
ATOM 872 O O . GLU A 1 110 ? -11.649 8.412 21.640 1.00 94.12 110 GLU A O 1
ATOM 877 N N . LYS A 1 111 ? -11.236 6.435 22.646 1.00 95.75 111 LYS A N 1
ATOM 878 C CA . LYS A 1 111 ? -9.792 6.426 22.387 1.00 95.75 111 LYS A CA 1
ATOM 879 C C . LYS A 1 111 ? -9.435 5.902 21.008 1.00 95.75 111 LYS A C 1
ATOM 881 O O . LYS A 1 111 ? -8.335 6.159 20.527 1.00 95.75 111 LYS A O 1
ATOM 886 N N . ILE A 1 112 ? -10.325 5.149 20.366 1.00 95.69 112 ILE A N 1
ATOM 887 C CA . ILE A 1 112 ? -10.078 4.627 19.021 1.00 95.69 112 ILE A CA 1
ATOM 888 C C . ILE A 1 112 ? -10.268 5.781 18.035 1.00 95.69 112 ILE A C 1
ATOM 890 O O . ILE A 1 112 ? -11.366 6.320 17.900 1.00 95.69 112 ILE A O 1
ATOM 894 N N . GLY A 1 113 ? -9.214 6.170 17.328 1.00 91.62 113 GLY A N 1
ATOM 895 C CA . GLY A 1 113 ? -9.249 7.270 16.371 1.00 91.62 113 GLY A CA 1
ATOM 896 C C . GLY A 1 113 ? -10.127 6.994 15.144 1.00 91.62 113 GLY A C 1
ATOM 897 O O . GLY A 1 113 ? -10.502 5.863 14.843 1.00 91.62 113 GLY A O 1
ATOM 898 N N . ASN A 1 114 ? -10.422 8.054 14.386 1.00 92.06 114 ASN A N 1
ATOM 899 C CA . ASN A 1 114 ? -11.052 7.968 13.057 1.00 92.06 114 ASN A CA 1
ATOM 900 C C . ASN A 1 114 ? -10.015 7.890 11.923 1.00 92.06 114 ASN A C 1
ATOM 902 O O . ASN A 1 114 ? -10.323 8.168 10.768 1.00 92.06 114 ASN A O 1
ATOM 906 N N . GLN A 1 115 ? -8.772 7.552 12.256 1.00 92.56 115 GLN A N 1
ATOM 907 C CA . GLN A 1 115 ? -7.669 7.425 11.315 1.00 92.56 115 GLN A CA 1
ATOM 908 C C . GLN A 1 115 ? -6.988 6.076 11.515 1.00 92.56 115 GLN A C 1
ATOM 910 O O . GLN A 1 115 ? -6.911 5.561 12.632 1.00 92.56 115 GLN A O 1
ATOM 915 N N . LEU A 1 116 ? -6.487 5.529 10.414 1.00 95.50 116 LEU A N 1
ATOM 916 C CA . LEU A 1 116 ? -5.672 4.325 10.414 1.00 95.50 116 LEU A CA 1
ATOM 917 C C . LEU A 1 116 ? -4.197 4.711 10.350 1.00 95.50 116 LEU A C 1
ATOM 919 O O . LEU A 1 116 ? -3.827 5.664 9.665 1.00 95.50 116 LEU A O 1
ATOM 923 N N . GLY A 1 117 ? -3.364 3.947 11.045 1.00 94.31 117 GLY A N 1
ATOM 924 C CA . GLY A 1 117 ? -1.925 3.939 10.845 1.00 94.31 117 GLY A CA 1
ATOM 925 C C . GLY A 1 117 ? -1.565 2.951 9.740 1.00 94.31 117 GLY A C 1
ATOM 926 O O . GLY A 1 117 ? -2.051 1.823 9.736 1.00 94.31 117 GLY A O 1
ATOM 927 N N . TYR A 1 118 ? -0.722 3.373 8.803 1.00 93.62 118 TYR A N 1
ATOM 928 C CA . TYR A 1 118 ? -0.205 2.545 7.712 1.00 93.62 118 TYR A CA 1
ATOM 929 C C . TYR A 1 118 ? 1.115 3.121 7.185 1.00 93.62 118 TYR A C 1
ATOM 931 O O . TYR A 1 118 ? 1.502 4.244 7.510 1.00 93.62 118 TYR A O 1
ATOM 939 N N . GLY A 1 119 ? 1.831 2.344 6.369 1.00 86.25 119 GLY A N 1
ATOM 940 C CA . GLY A 1 119 ? 3.086 2.778 5.744 1.00 86.25 119 GLY A CA 1
ATOM 941 C C . GLY A 1 119 ? 4.334 2.658 6.631 1.00 86.25 119 GLY A C 1
ATOM 942 O O . GLY A 1 119 ? 5.419 3.038 6.187 1.00 86.25 119 GLY A O 1
ATOM 943 N N . GLY A 1 120 ? 4.181 2.151 7.861 1.00 85.75 120 GLY A N 1
ATOM 944 C CA . GLY A 1 120 ? 5.286 1.760 8.745 1.00 85.75 120 GLY A CA 1
ATOM 945 C C . GLY A 1 120 ? 5.801 0.347 8.463 1.00 85.75 120 GLY A C 1
ATOM 946 O O . GLY A 1 120 ? 6.997 0.108 8.560 1.00 85.75 120 GLY A O 1
ATOM 947 N N . ILE A 1 121 ? 4.916 -0.562 8.044 1.00 91.44 121 ILE A N 1
ATOM 948 C CA . ILE A 1 121 ? 5.250 -1.922 7.609 1.00 91.44 121 ILE A CA 1
ATOM 949 C C . ILE A 1 121 ? 4.693 -2.093 6.196 1.00 91.44 121 ILE A C 1
ATOM 951 O O . ILE A 1 121 ? 3.477 -2.135 5.994 1.00 91.44 121 ILE A O 1
ATOM 955 N N . VAL A 1 122 ? 5.595 -2.125 5.223 1.00 92.56 122 VAL A N 1
ATOM 956 C CA . VAL A 1 122 ? 5.308 -2.227 3.791 1.00 92.56 122 VAL A CA 1
ATOM 957 C C . VAL A 1 122 ? 6.236 -3.266 3.193 1.00 92.56 122 VAL A C 1
ATOM 959 O O . VAL A 1 122 ? 7.383 -3.382 3.608 1.00 92.56 122 VAL A O 1
ATOM 962 N N . ARG A 1 123 ? 5.758 -4.010 2.205 1.00 91.75 123 ARG A N 1
ATOM 963 C CA . ARG A 1 123 ? 6.581 -4.905 1.393 1.00 91.75 123 ARG A CA 1
ATOM 964 C C . ARG A 1 123 ? 6.116 -4.870 -0.051 1.00 91.75 123 ARG A C 1
ATOM 966 O O . ARG A 1 123 ? 4.920 -4.738 -0.308 1.00 91.75 123 ARG A O 1
ATOM 973 N N . PHE A 1 124 ? 7.059 -5.033 -0.964 1.00 94.88 124 PHE A N 1
ATOM 974 C CA . PHE A 1 124 ? 6.771 -5.310 -2.362 1.00 94.88 124 PHE A CA 1
ATOM 975 C C . PHE A 1 124 ? 6.996 -6.795 -2.645 1.00 94.88 124 PHE A C 1
ATOM 977 O O . PHE A 1 124 ? 7.786 -7.444 -1.962 1.00 94.88 124 PHE A O 1
ATOM 984 N N . GLU A 1 125 ? 6.290 -7.324 -3.635 1.00 93.31 125 GLU A N 1
ATOM 985 C CA . GLU A 1 125 ? 6.484 -8.672 -4.173 1.00 93.31 125 GLU A CA 1
ATOM 986 C C . GLU A 1 125 ? 6.475 -8.615 -5.695 1.00 93.31 125 GLU A C 1
ATOM 988 O O . GLU A 1 125 ? 5.590 -7.979 -6.281 1.00 93.31 125 GLU A O 1
ATOM 993 N N . ALA A 1 126 ? 7.395 -9.335 -6.334 1.00 91.56 126 ALA A N 1
ATOM 994 C CA . ALA A 1 126 ? 7.338 -9.589 -7.762 1.00 91.56 126 ALA A CA 1
ATOM 995 C C . ALA A 1 126 ? 6.622 -10.935 -8.001 1.00 91.56 126 ALA A C 1
ATOM 997 O O . ALA A 1 126 ? 7.208 -12.018 -7.990 1.00 91.56 126 ALA A O 1
ATOM 998 N N . VAL A 1 127 ? 5.302 -10.876 -8.195 1.00 90.62 127 VAL A N 1
ATOM 999 C CA . VAL A 1 127 ? 4.442 -12.053 -8.441 1.00 90.62 127 VAL A CA 1
ATOM 1000 C C . VAL A 1 127 ? 4.558 -12.516 -9.892 1.00 90.62 127 VAL A C 1
ATOM 1002 O O . VAL A 1 127 ? 5.059 -11.760 -10.715 1.00 90.62 127 VAL A O 1
ATOM 1005 N N . GLU A 1 128 ? 4.118 -13.738 -10.238 1.00 84.31 128 GLU A N 1
ATOM 1006 C CA . GLU A 1 128 ? 4.305 -14.345 -11.578 1.00 84.31 128 GLU A CA 1
ATOM 1007 C C . GLU A 1 128 ? 4.090 -13.369 -12.746 1.00 84.31 128 GLU A C 1
ATOM 1009 O O . GLU A 1 128 ? 4.961 -13.298 -13.611 1.00 84.31 128 GLU A O 1
ATOM 1014 N N . GLN A 1 129 ? 3.031 -12.556 -12.702 1.00 81.06 129 GLN A N 1
ATOM 1015 C CA . GLN A 1 129 ? 2.693 -11.550 -13.716 1.00 81.06 129 GLN A CA 1
ATOM 1016 C C . GLN A 1 129 ? 2.501 -10.156 -13.092 1.00 81.06 129 GLN A C 1
ATOM 1018 O O . GLN A 1 129 ? 1.385 -9.643 -13.015 1.00 81.06 129 GLN A O 1
ATOM 1023 N N . GLY A 1 130 ? 3.584 -9.553 -12.596 1.00 92.31 130 GLY A N 1
ATOM 1024 C CA . GLY A 1 130 ? 3.596 -8.146 -12.190 1.00 92.31 130 GLY A CA 1
ATOM 1025 C C . GLY A 1 130 ? 4.127 -7.887 -10.784 1.00 92.31 130 GLY A C 1
ATOM 1026 O O . GLY A 1 130 ? 4.872 -8.683 -10.209 1.00 92.31 130 GLY A O 1
ATOM 1027 N N . LEU A 1 131 ? 3.742 -6.735 -10.241 1.00 96.25 131 LEU A N 1
ATOM 1028 C CA . LEU A 1 131 ? 4.233 -6.209 -8.971 1.00 96.25 131 LEU A CA 1
ATOM 1029 C C . LEU A 1 131 ? 3.063 -5.992 -8.012 1.00 96.25 131 LEU A C 1
ATOM 1031 O O . LEU A 1 131 ? 1.967 -5.590 -8.411 1.00 96.25 131 LEU A O 1
ATOM 1035 N N . LYS A 1 132 ? 3.294 -6.252 -6.729 1.00 96.38 132 LYS A N 1
ATOM 1036 C CA . LYS A 1 132 ? 2.300 -6.067 -5.670 1.00 96.38 132 LYS A CA 1
ATOM 1037 C C . LYS A 1 132 ? 2.918 -5.340 -4.488 1.00 96.38 132 LYS A C 1
ATOM 1039 O O . LYS A 1 132 ? 4.074 -5.580 -4.152 1.00 96.38 132 LYS A O 1
ATOM 1044 N N . ILE A 1 133 ? 2.131 -4.493 -3.834 1.00 96.12 133 ILE A N 1
ATOM 1045 C CA . ILE A 1 133 ? 2.449 -3.918 -2.527 1.00 96.12 133 ILE A CA 1
ATOM 1046 C C . ILE A 1 133 ? 1.532 -4.532 -1.471 1.00 96.12 133 ILE A C 1
ATOM 1048 O O . ILE A 1 133 ? 0.338 -4.725 -1.709 1.00 96.12 133 ILE A O 1
ATOM 1052 N N . VAL A 1 134 ? 2.086 -4.821 -0.297 1.00 96.12 134 VAL A N 1
ATOM 1053 C CA . VAL A 1 134 ? 1.331 -5.231 0.888 1.00 96.12 134 VAL A CA 1
ATOM 1054 C C . VAL A 1 134 ? 1.687 -4.312 2.045 1.00 96.12 134 VAL A C 1
ATOM 1056 O O . VAL A 1 134 ? 2.863 -4.067 2.324 1.00 96.12 134 VAL A O 1
ATOM 1059 N N . VAL A 1 135 ? 0.661 -3.772 2.693 1.00 96.12 135 VAL A N 1
ATOM 1060 C CA . VAL A 1 135 ? 0.776 -2.720 3.703 1.00 96.12 135 VAL A CA 1
ATOM 1061 C C . VAL A 1 135 ? 0.025 -3.148 4.949 1.00 96.12 135 VAL A C 1
ATOM 1063 O O . VAL A 1 135 ? -1.186 -3.355 4.892 1.00 96.12 135 VAL A O 1
ATOM 1066 N N . ALA A 1 136 ? 0.715 -3.220 6.086 1.00 95.94 136 ALA A N 1
ATOM 1067 C CA . ALA A 1 136 ? 0.037 -3.433 7.356 1.00 95.94 136 ALA A CA 1
ATOM 1068 C C . ALA A 1 136 ? -0.756 -2.179 7.743 1.00 95.94 136 ALA A C 1
ATOM 1070 O O . ALA A 1 136 ? -0.270 -1.046 7.630 1.00 95.94 136 ALA A O 1
ATOM 1071 N N . VAL A 1 137 ? -1.968 -2.400 8.235 1.00 96.38 137 VAL A N 1
ATOM 1072 C CA . VAL A 1 137 ? -2.900 -1.362 8.657 1.00 96.38 137 VAL A CA 1
ATOM 1073 C C . VAL A 1 137 ? -3.262 -1.585 10.118 1.00 96.38 137 VAL A C 1
ATOM 1075 O O . VAL A 1 137 ? -3.540 -2.706 10.547 1.00 96.38 137 VAL A O 1
ATOM 1078 N N . GLY A 1 138 ? -3.264 -0.505 10.893 1.00 96.06 138 GLY A N 1
ATOM 1079 C CA . GLY A 1 138 ? -3.612 -0.534 12.307 1.00 96.06 138 GLY A CA 1
ATOM 1080 C C . GLY A 1 138 ? -4.519 0.612 12.733 1.00 96.06 138 GLY A C 1
ATOM 1081 O O . GLY A 1 138 ? -4.583 1.657 12.085 1.00 96.06 138 GLY A O 1
ATOM 1082 N N . LEU A 1 139 ? -5.211 0.432 13.853 1.00 96.38 139 LEU A N 1
ATOM 1083 C CA . LEU A 1 139 ? -5.975 1.484 14.517 1.00 96.38 139 LEU A CA 1
ATOM 1084 C C . LEU A 1 139 ? -5.033 2.408 15.276 1.00 96.38 139 LEU A C 1
ATOM 1086 O O . LEU A 1 139 ? -4.215 1.950 16.074 1.00 96.38 139 LEU A O 1
ATOM 1090 N N . VAL A 1 140 ? -5.198 3.713 15.089 1.00 96.25 140 VAL A N 1
ATOM 1091 C CA . VAL A 1 140 ? -4.585 4.699 15.981 1.00 96.25 140 VAL A CA 1
ATOM 1092 C C . VAL A 1 140 ? -5.433 4.776 17.247 1.00 96.25 140 VAL A C 1
ATOM 1094 O O . VAL A 1 140 ? -6.621 5.088 17.168 1.00 96.25 140 VAL A O 1
ATOM 1097 N N . ILE A 1 141 ? -4.841 4.479 18.404 1.00 96.19 141 ILE A N 1
ATOM 1098 C CA . ILE A 1 141 ? -5.527 4.502 19.702 1.00 96.19 141 ILE A CA 1
ATOM 1099 C C . ILE A 1 141 ? -4.825 5.499 20.623 1.00 96.19 141 ILE A C 1
ATOM 1101 O O . ILE A 1 141 ? -3.606 5.456 20.785 1.00 96.19 141 ILE A O 1
ATOM 1105 N N . GLU A 1 142 ? -5.590 6.398 21.237 1.00 96.00 142 GLU A N 1
ATOM 1106 C CA . GLU A 1 142 ? -5.066 7.379 22.185 1.00 96.00 142 GLU A CA 1
ATOM 1107 C C . GLU A 1 142 ? -4.368 6.693 23.370 1.00 96.00 142 GLU A C 1
ATOM 1109 O O . GLU A 1 142 ? -4.907 5.783 24.003 1.00 96.00 142 GLU A O 1
ATOM 1114 N N . GLY A 1 143 ? -3.151 7.148 23.679 1.00 93.38 143 GLY A N 1
ATOM 1115 C CA . GLY A 1 143 ? -2.323 6.581 24.745 1.00 93.38 143 GLY A CA 1
ATOM 1116 C C . GLY A 1 143 ? -1.559 5.314 24.352 1.00 93.38 143 GLY A C 1
ATOM 1117 O O . GLY A 1 143 ? -0.827 4.780 25.184 1.00 93.38 143 GLY A O 1
ATOM 1118 N N . VAL A 1 144 ? -1.680 4.850 23.104 1.00 93.75 144 VAL A N 1
ATOM 1119 C CA . VAL A 1 144 ? -0.910 3.724 22.566 1.00 93.75 144 VAL A CA 1
ATOM 1120 C C . VAL A 1 144 ? 0.123 4.249 21.572 1.00 93.75 144 VAL A C 1
ATOM 1122 O O . VAL A 1 144 ? -0.204 5.005 20.662 1.00 93.75 144 VAL A O 1
ATOM 1125 N N . ALA A 1 145 ? 1.388 3.870 21.765 1.00 90.12 145 ALA A N 1
ATOM 1126 C CA . ALA A 1 145 ? 2.501 4.403 20.977 1.00 90.12 145 ALA A CA 1
ATOM 1127 C C . ALA A 1 145 ? 2.482 3.947 19.507 1.00 90.12 145 ALA A C 1
ATOM 1129 O O . ALA A 1 145 ? 2.891 4.700 18.627 1.00 90.12 145 ALA A O 1
ATOM 1130 N N . GLU A 1 146 ? 2.003 2.730 19.245 1.00 89.88 146 GLU A N 1
ATOM 1131 C CA . GLU A 1 146 ? 1.998 2.121 17.915 1.00 89.88 146 GLU A CA 1
ATOM 1132 C C . GLU A 1 146 ? 0.569 1.785 17.463 1.00 89.88 146 GLU A C 1
ATOM 1134 O O . GLU A 1 146 ? -0.256 1.368 18.288 1.00 89.88 146 GLU A O 1
ATOM 1139 N N . PRO A 1 147 ? 0.255 1.919 16.159 1.00 94.19 147 PRO A N 1
ATOM 1140 C CA . PRO A 1 147 ? -1.026 1.477 15.627 1.00 94.19 147 PRO A CA 1
ATOM 1141 C C . PRO A 1 147 ? -1.279 -0.006 15.913 1.00 94.19 147 PRO A C 1
ATOM 1143 O O . PRO A 1 147 ? -0.413 -0.850 15.693 1.00 94.19 147 PRO A O 1
ATOM 1146 N N . GLN A 1 148 ? -2.484 -0.332 16.373 1.00 94.81 148 GLN A N 1
ATOM 1147 C CA . GLN A 1 148 ? -2.855 -1.710 16.681 1.00 94.81 148 GLN A CA 1
ATOM 1148 C C . GLN A 1 148 ? -3.318 -2.425 15.416 1.00 94.8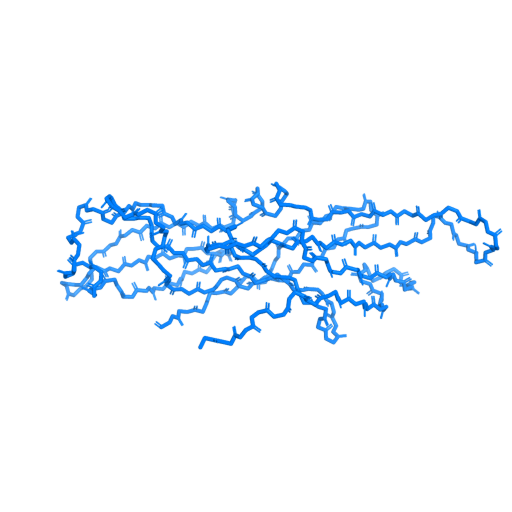1 148 GLN A C 1
ATOM 1150 O O . GLN A 1 148 ? -4.318 -2.030 14.823 1.00 94.81 148 GLN A O 1
ATOM 1155 N N . TYR A 1 149 ? -2.575 -3.446 14.993 1.00 94.94 149 TYR A N 1
ATOM 1156 C CA . TYR A 1 149 ? -2.785 -4.165 13.736 1.00 94.94 149 TYR A CA 1
ATOM 1157 C C . TYR A 1 149 ? -4.213 -4.713 13.604 1.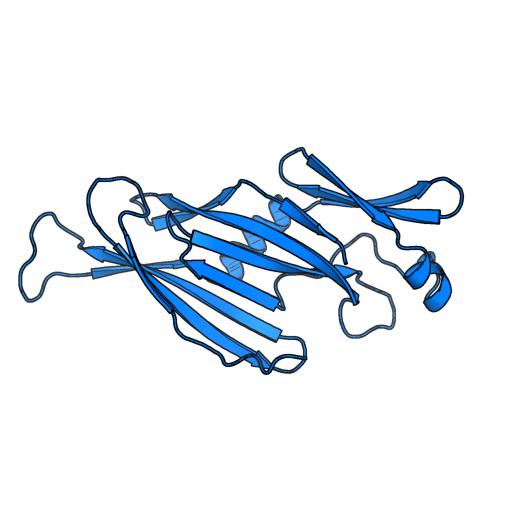00 94.94 149 TYR A C 1
ATOM 1159 O O . TYR A 1 149 ? -4.704 -5.357 14.529 1.00 94.94 149 TYR A O 1
ATOM 1167 N N . ILE A 1 150 ? -4.853 -4.463 12.458 1.00 95.94 150 ILE A N 1
ATOM 1168 C CA . ILE A 1 150 ? -6.205 -4.951 12.122 1.00 95.94 150 ILE A CA 1
ATOM 1169 C C . ILE A 1 150 ? -6.272 -5.692 10.785 1.00 95.94 150 ILE A C 1
ATOM 1171 O O . ILE A 1 150 ? -7.324 -6.229 10.439 1.00 95.94 150 ILE A O 1
ATOM 1175 N N . GLY A 1 151 ? -5.181 -5.703 10.020 1.00 96.06 151 GLY A N 1
ATOM 1176 C CA . GLY A 1 151 ? -5.125 -6.381 8.733 1.00 96.06 151 GLY A CA 1
ATOM 1177 C C . GLY A 1 151 ? -4.152 -5.745 7.755 1.00 96.06 151 GLY A C 1
ATOM 1178 O O . GLY A 1 151 ? -3.399 -4.828 8.088 1.00 96.06 151 GLY A O 1
ATOM 1179 N N . GLU A 1 152 ? -4.206 -6.225 6.522 1.00 97.44 152 GLU A N 1
ATOM 1180 C CA . GLU A 1 152 ? -3.340 -5.798 5.428 1.00 97.44 152 GLU A CA 1
ATOM 1181 C C . GLU A 1 152 ? -4.152 -5.236 4.263 1.00 97.44 152 GLU A C 1
ATOM 1183 O O . GLU A 1 152 ? -5.224 -5.741 3.925 1.00 97.44 152 GLU A O 1
ATOM 1188 N N . VAL A 1 153 ? -3.608 -4.199 3.627 1.00 97.38 153 VAL A N 1
ATOM 1189 C CA . VAL A 1 153 ? -4.018 -3.761 2.292 1.00 97.38 153 VAL A CA 1
ATOM 1190 C C . VAL A 1 153 ? -3.044 -4.342 1.282 1.00 97.38 153 VAL A C 1
ATOM 1192 O O . VAL A 1 153 ? -1.840 -4.106 1.373 1.00 97.38 153 VAL A O 1
ATOM 1195 N N . GLU A 1 154 ? -3.575 -5.065 0.305 1.00 96.75 154 GLU A N 1
ATOM 1196 C CA . GLU A 1 154 ? -2.850 -5.502 -0.883 1.00 96.75 154 GLU A CA 1
ATOM 1197 C C . GLU A 1 154 ? -3.295 -4.660 -2.081 1.00 96.75 154 GLU A C 1
ATOM 1199 O O . GLU A 1 154 ? -4.478 -4.342 -2.208 1.00 96.75 154 GLU A O 1
ATOM 1204 N N . ALA A 1 155 ? -2.363 -4.290 -2.955 1.00 97.06 155 ALA A N 1
ATOM 1205 C CA . ALA A 1 155 ? -2.677 -3.605 -4.207 1.00 97.06 155 ALA A CA 1
ATOM 1206 C C . ALA A 1 155 ? -1.700 -4.009 -5.312 1.00 97.06 155 ALA A C 1
ATOM 1208 O O . ALA A 1 155 ? -0.509 -4.226 -5.054 1.00 97.06 155 ALA A O 1
ATOM 1209 N N . LYS A 1 156 ? -2.195 -4.069 -6.549 1.00 96.69 156 LYS A N 1
ATOM 1210 C CA . LYS A 1 156 ? -1.354 -4.184 -7.742 1.00 96.69 156 LYS A CA 1
ATOM 1211 C C . LYS A 1 156 ? -0.557 -2.892 -7.905 1.00 96.69 156 LYS A C 1
ATOM 1213 O O . LYS A 1 156 ? -1.102 -1.796 -7.758 1.00 96.69 156 LYS A O 1
ATOM 1218 N N . VAL A 1 157 ? 0.727 -3.033 -8.213 1.00 97.44 157 VAL A N 1
ATOM 1219 C CA . VAL A 1 157 ? 1.602 -1.932 -8.611 1.00 97.44 157 VAL A CA 1
ATOM 1220 C C . VAL A 1 157 ? 1.752 -1.988 -10.124 1.00 97.44 157 VAL A C 1
ATOM 1222 O O . VAL A 1 157 ? 2.108 -3.025 -10.680 1.00 97.44 157 VAL A O 1
ATOM 1225 N N . THR A 1 158 ? 1.487 -0.868 -10.778 1.00 95.50 158 THR A N 1
ATOM 1226 C CA . THR A 1 158 ? 1.814 -0.645 -12.190 1.00 95.50 158 THR A CA 1
ATOM 1227 C C . THR A 1 158 ? 2.715 0.575 -12.290 1.00 95.50 158 THR A C 1
ATOM 1229 O O . THR A 1 158 ? 2.728 1.409 -11.380 1.00 95.50 158 THR A O 1
ATOM 1232 N N . TYR A 1 159 ? 3.446 0.715 -13.385 1.00 92.88 159 TYR A N 1
ATOM 1233 C CA . TYR A 1 159 ? 4.135 1.954 -13.729 1.00 92.88 159 TYR A CA 1
ATOM 1234 C C . TYR A 1 159 ? 3.954 2.227 -15.225 1.00 92.88 159 TYR A C 1
ATOM 1236 O O . TYR A 1 159 ? 3.583 1.324 -15.969 1.00 92.88 159 TYR A O 1
ATOM 1244 N N . SER A 1 160 ? 4.083 3.489 -15.631 1.00 89.94 160 SER A N 1
ATOM 1245 C CA . SER A 1 160 ? 4.034 3.881 -17.042 1.00 89.94 160 SER A CA 1
ATOM 1246 C C . SER A 1 160 ? 5.445 3.979 -17.633 1.00 89.94 160 SER A C 1
ATOM 1248 O O . SER A 1 160 ? 6.385 4.152 -16.854 1.00 89.94 160 SER A O 1
ATOM 1250 N N . PRO A 1 161 ? 5.595 4.006 -18.971 1.00 82.88 161 PRO A N 1
ATOM 1251 C CA . PRO A 1 161 ? 6.887 4.243 -19.630 1.00 82.88 161 PRO A CA 1
ATOM 1252 C C . PRO A 1 161 ? 7.570 5.570 -19.245 1.00 82.88 161 PRO A C 1
ATOM 1254 O O . PRO A 1 161 ? 8.744 5.787 -19.512 1.00 82.88 161 PRO A O 1
ATOM 1257 N N . GLU A 1 162 ? 6.848 6.512 -18.626 1.00 85.94 162 GLU A N 1
ATOM 1258 C CA . GLU A 1 162 ? 7.423 7.738 -18.054 1.00 85.94 162 GLU A CA 1
ATOM 1259 C C . GLU A 1 162 ? 7.897 7.571 -16.595 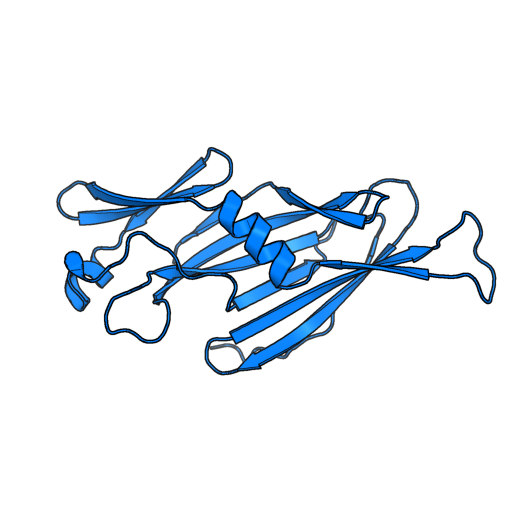1.00 85.94 162 GLU A C 1
ATOM 1261 O O . GLU A 1 162 ? 8.255 8.559 -15.946 1.00 85.94 162 GLU A O 1
ATOM 1266 N N . GLY A 1 163 ? 7.864 6.354 -16.049 1.00 88.00 163 GLY A N 1
ATOM 1267 C CA . GLY A 1 163 ? 8.277 6.042 -14.681 1.00 88.00 163 GLY A CA 1
ATOM 1268 C C . GLY A 1 163 ? 7.237 6.338 -13.603 1.00 88.00 163 GLY A C 1
ATOM 1269 O O . GLY A 1 163 ? 7.575 6.452 -12.422 1.00 88.00 163 GLY A O 1
ATOM 1270 N N . ILE A 1 164 ? 5.967 6.531 -13.972 1.00 93.12 164 ILE A N 1
ATOM 1271 C CA . ILE A 1 164 ? 4.931 6.944 -13.018 1.00 93.12 164 ILE A CA 1
ATOM 1272 C C . ILE A 1 164 ? 4.238 5.720 -12.425 1.00 93.12 164 ILE A C 1
ATOM 1274 O O . ILE A 1 164 ? 3.375 5.114 -13.054 1.00 93.12 164 ILE A O 1
ATOM 1278 N N . PHE A 1 165 ? 4.537 5.414 -11.163 1.00 96.75 165 PHE A N 1
ATOM 1279 C CA . PHE A 1 165 ? 3.869 4.333 -10.434 1.00 96.75 165 PHE A CA 1
ATOM 1280 C C . PHE A 1 165 ? 2.397 4.635 -10.123 1.00 96.75 165 PHE A C 1
ATOM 1282 O O . PHE A 1 165 ? 2.028 5.765 -9.781 1.00 96.75 165 PHE A O 1
ATOM 1289 N N . ALA A 1 166 ? 1.554 3.609 -10.121 1.00 96.06 166 ALA A N 1
ATOM 1290 C CA . ALA A 1 166 ? 0.169 3.654 -9.671 1.00 96.06 166 ALA A CA 1
ATOM 1291 C C . ALA A 1 166 ? -0.181 2.419 -8.828 1.00 96.06 166 ALA A C 1
ATOM 1293 O O . ALA A 1 166 ? 0.510 1.403 -8.860 1.00 96.06 166 ALA A O 1
ATOM 1294 N N . LEU A 1 167 ? -1.247 2.552 -8.036 1.00 96.56 167 LEU A N 1
ATOM 1295 C CA . LEU A 1 167 ? -1.811 1.474 -7.229 1.00 96.56 167 LEU A CA 1
ATOM 1296 C C . LEU A 1 167 ? -3.251 1.232 -7.675 1.00 96.56 167 LEU A C 1
ATOM 1298 O O . LEU A 1 167 ? -4.003 2.198 -7.825 1.00 96.56 167 LEU A O 1
ATOM 1302 N N . GLY A 1 168 ? -3.619 -0.031 -7.849 1.00 95.38 168 GLY A N 1
ATOM 1303 C CA . GLY A 1 168 ? -4.964 -0.461 -8.229 1.00 95.38 168 GLY A CA 1
ATOM 1304 C C . GLY A 1 168 ? -5.279 -1.851 -7.687 1.00 95.38 168 GLY A C 1
ATOM 1305 O O . GLY A 1 168 ? -4.463 -2.440 -6.977 1.00 95.38 168 GLY A O 1
ATOM 1306 N N . ASP A 1 169 ? -6.462 -2.371 -8.015 1.00 94.94 169 ASP A N 1
ATOM 1307 C CA . ASP A 1 169 ? -6.921 -3.705 -7.600 1.00 94.94 169 ASP A CA 1
ATOM 1308 C C . ASP A 1 169 ? -6.792 -3.931 -6.083 1.00 94.94 169 ASP A C 1
ATOM 1310 O O . ASP A 1 169 ? -6.281 -4.951 -5.612 1.00 94.94 169 ASP A O 1
ATOM 1314 N N . PHE A 1 170 ? -7.219 -2.932 -5.307 1.00 96.44 170 PHE A N 1
ATOM 1315 C CA . PHE A 1 170 ? -7.062 -2.935 -3.858 1.00 96.44 170 PHE A CA 1
ATOM 1316 C C . PHE A 1 170 ? -7.897 -4.030 -3.193 1.00 96.44 170 PHE A C 1
ATOM 1318 O O . PHE A 1 170 ? -9.084 -4.202 -3.477 1.00 96.44 170 PHE A O 1
ATOM 1325 N N . GLN A 1 171 ? -7.294 -4.707 -2.220 1.00 96.00 171 GLN A N 1
ATOM 1326 C CA . GLN A 1 171 ? -7.960 -5.670 -1.352 1.00 96.00 171 GLN A CA 1
ATOM 1327 C C . GLN A 1 171 ? -7.576 -5.433 0.101 1.00 96.00 171 GLN A C 1
ATOM 1329 O O . GLN A 1 171 ? -6.424 -5.131 0.402 1.00 96.00 171 GLN A O 1
ATOM 1334 N N . PHE A 1 172 ? -8.533 -5.614 1.010 1.00 97.12 172 PHE A N 1
ATOM 1335 C CA . PHE A 1 172 ? -8.260 -5.648 2.443 1.00 97.12 172 PHE A CA 1
ATOM 1336 C C . PHE A 1 172 ? -8.439 -7.060 2.995 1.00 97.12 172 PHE A C 1
ATOM 1338 O O . PHE A 1 172 ? -9.436 -7.729 2.708 1.00 97.12 172 PHE A O 1
ATOM 1345 N N . ARG A 1 173 ? -7.491 -7.495 3.825 1.00 94.94 173 ARG A N 1
ATOM 1346 C CA . ARG A 1 173 ? -7.528 -8.774 4.538 1.00 94.94 173 ARG A CA 1
ATOM 1347 C C . ARG A 1 173 ? -7.497 -8.507 6.035 1.00 94.94 173 ARG A C 1
ATOM 1349 O O . ARG A 1 173 ? -6.474 -8.082 6.564 1.00 94.94 173 ARG A O 1
ATOM 1356 N N . ALA A 1 174 ? -8.635 -8.730 6.689 1.00 89.69 174 ALA A N 1
ATOM 1357 C CA . ALA A 1 174 ? -8.762 -8.624 8.139 1.00 89.69 174 ALA A CA 1
ATOM 1358 C C . ALA A 1 174 ? -8.047 -9.785 8.851 1.00 89.69 174 ALA A C 1
ATOM 1360 O O . ALA A 1 174 ? -7.853 -10.851 8.259 1.00 89.69 174 ALA A O 1
ATOM 1361 N N . VAL A 1 175 ? -7.705 -9.566 10.122 1.00 78.12 175 VAL A N 1
ATOM 1362 C CA . VAL A 1 175 ? -7.189 -10.588 11.054 1.00 78.12 175 VAL A CA 1
ATOM 1363 C C . VAL A 1 175 ? -8.325 -11.223 11.841 1.00 78.12 175 VAL A C 1
ATOM 1365 O O . VAL A 1 175 ? -9.282 -10.486 12.174 1.00 78.12 175 VAL A O 1
#

pLDDT: mean 89.77, std 10.69, range [39.22, 97.44]

Secondary structure (DSSP, 8-state):
--------EEEEE-SSSSSS-EEEEEEEEEEETTEEEEEEEEEEESSSS--TTPPEEEEEE-HHHHHHHHHHHEEEEEEEETTEEEEEEEETTEEEEEE-HHHHHHH-GGGEEEEEEEEEEEEEEEETTEEEEEEEEEEEETT-SS-EEEEEEEEEEEE-TTS-EEEEEEEEEE-